Protein AF-A0AAV5C9K8-F1 (afdb_monomer)

Radius of gyration: 19.58 Å; Cα contacts (8 Å, |Δi|>4): 113; chains: 1; bounding box: 37×43×50 Å

Secondary structure (DSSP, 8-state):
---SS-HHHHHHHHHTTTT-HHHHHHHHHHHHHHHHHH-GGG--HHHHHHHHHHHT-EE--S-B-TTSPBP-EE---HHHHHHHTSHHHHTT-----TT-HHHHHHHHHHS-TTTSBGGGT-SB-----HHHHHHHHHHHHHHHHHHHHHHHHHTTS--

pLDDT: mean 83.84, std 15.54, range [35.62, 97.81]

Solvent-accessible surface area (backbone atoms only — not comparable to full-atom values): 9611 Å² total; per-residue (Å²): 134,92,49,83,84,34,73,71,45,51,51,51,38,23,62,77,40,77,63,34,61,73,60,18,52,52,53,50,52,53,51,51,52,50,42,69,73,69,41,66,90,73,68,49,59,83,82,44,44,74,69,40,62,78,60,66,35,56,50,65,64,101,55,52,34,72,85,69,44,82,47,76,50,68,64,75,57,70,83,57,53,60,65,52,62,36,79,92,35,42,87,79,56,80,90,70,48,84,95,35,72,68,30,48,50,55,48,55,70,48,32,51,42,72,73,33,43,42,96,78,64,26,67,20,78,73,75,89,53,64,66,66,50,50,54,51,48,47,52,52,49,52,57,56,53,50,57,56,53,56,59,55,55,66,67,69,76,73,125

Sequence (159 aa):
MPSFVSDTTIRRFLKARNWSTAQAGRCLKEAAKWRRQYQPEKIRWEDIVNSENEAKRAYIPDYQDKLGRTVFVTLPAEKIIKHFLEPKMKEKVKFVYKNNSDSQKVLAEMFDLDKLESKFGGRNTTEFDIVKYAERMKTLDQITGSRQHDSATTSSAIN

Mean predicted aligned error: 8.35 Å

InterPro domains:
  IPR001251 CRAL-TRIO lipid binding domain [PF00650] (77-122)
  IPR036273 CRAL/TRIO, N-terminal domain superfamily [SSF46938] (5-47)
  IPR036865 CRAL-TRIO lipid binding domain superfamily [G3DSA:3.40.525.10] (2-77)
  IPR036865 CRAL-TRIO lipid binding domain superfamily [G3DSA:3.40.525.10] (78-155)
  IPR036865 CRAL-TRIO lipid binding domain superfamily [SSF52087] (77-141)
  IPR052578 Phosphatidylinositol Transfer CRAL-TRIO Domain-Containing Protein [PTHR45824] (3-78)

Structure (mmCIF, N/CA/C/O backbone):
data_AF-A0AAV5C9K8-F1
#
_entry.id   AF-A0AAV5C9K8-F1
#
loop_
_atom_site.group_PDB
_atom_site.id
_atom_site.type_symbol
_atom_site.label_atom_id
_atom_site.label_alt_id
_atom_site.label_comp_id
_atom_site.label_asym_id
_atom_site.label_entity_id
_atom_site.label_seq_id
_atom_site.pdbx_PDB_ins_code
_atom_site.Cartn_x
_atom_site.Cartn_y
_atom_site.Cartn_z
_atom_site.occupancy
_atom_site.B_iso_or_equiv
_atom_site.auth_seq_id
_atom_site.auth_comp_id
_atom_site.auth_asym_id
_atom_site.auth_atom_id
_atom_site.pdbx_PDB_model_num
ATOM 1 N N . MET A 1 1 ? 11.705 -17.539 -17.914 1.00 53.28 1 MET A N 1
ATOM 2 C CA . MET A 1 1 ? 11.106 -16.198 -17.706 1.00 53.28 1 MET A CA 1
ATOM 3 C C . MET A 1 1 ? 10.430 -15.707 -18.993 1.00 53.28 1 MET A C 1
ATOM 5 O O . MET A 1 1 ? 11.001 -14.861 -19.672 1.00 53.28 1 MET A O 1
ATOM 9 N N . PRO A 1 2 ? 9.226 -16.192 -19.342 1.00 50.25 2 PRO A N 1
ATOM 10 C CA . PRO A 1 2 ? 8.370 -15.526 -20.321 1.00 50.25 2 PRO A CA 1
ATOM 11 C C . PRO A 1 2 ? 7.226 -14.776 -19.604 1.00 50.25 2 PRO A C 1
ATOM 13 O O . PRO A 1 2 ? 6.389 -15.395 -18.963 1.00 50.25 2 PRO A O 1
ATOM 16 N N . SER A 1 3 ? 7.121 -13.447 -19.598 1.00 71.81 3 SER A N 1
ATOM 17 C CA . SER A 1 3 ? 8.086 -12.376 -19.854 1.00 71.81 3 SER A CA 1
ATOM 18 C C . SER A 1 3 ? 7.700 -11.213 -18.922 1.00 71.81 3 SER A C 1
ATOM 20 O O . SER A 1 3 ? 6.739 -10.483 -19.158 1.00 71.81 3 SER A O 1
ATOM 22 N N . PHE A 1 4 ? 8.427 -11.029 -17.806 1.00 85.56 4 PHE A N 1
ATOM 23 C CA . PHE A 1 4 ? 8.223 -9.851 -16.938 1.00 85.56 4 PHE A CA 1
ATOM 24 C C . PHE A 1 4 ? 8.221 -8.566 -17.779 1.00 85.56 4 PHE A C 1
ATOM 26 O O . PHE A 1 4 ? 7.408 -7.669 -17.561 1.00 85.56 4 PHE A O 1
ATOM 33 N N . VAL A 1 5 ? 9.084 -8.532 -18.795 1.00 88.75 5 VAL A N 1
ATOM 34 C CA . VAL A 1 5 ? 9.125 -7.513 -19.839 1.00 88.75 5 VAL A CA 1
ATOM 35 C C . VAL A 1 5 ? 8.070 -7.823 -20.910 1.00 88.75 5 VAL A C 1
ATOM 37 O O . VAL A 1 5 ? 8.375 -8.383 -21.956 1.00 88.75 5 VAL A O 1
ATOM 40 N N . SER A 1 6 ? 6.821 -7.463 -20.620 1.00 91.00 6 SER A N 1
ATOM 41 C CA . SER A 1 6 ? 5.708 -7.439 -21.581 1.00 91.00 6 SER A CA 1
ATOM 42 C C . SER A 1 6 ? 5.324 -5.998 -21.922 1.00 91.00 6 SER A C 1
ATOM 44 O O . SER A 1 6 ? 5.649 -5.080 -21.163 1.00 91.00 6 SER A O 1
ATOM 46 N N . ASP A 1 7 ? 4.552 -5.784 -22.991 1.00 94.00 7 ASP A N 1
ATOM 47 C CA . ASP A 1 7 ? 4.003 -4.467 -23.355 1.00 94.00 7 ASP A CA 1
ATOM 48 C C . ASP A 1 7 ? 3.286 -3.785 -22.188 1.00 94.00 7 ASP A C 1
ATOM 50 O O . ASP A 1 7 ? 3.437 -2.583 -21.953 1.00 94.00 7 ASP A O 1
ATOM 54 N N . THR A 1 8 ? 2.529 -4.559 -21.404 1.00 92.50 8 THR A N 1
ATOM 55 C CA . THR A 1 8 ? 1.831 -4.029 -20.228 1.00 92.50 8 THR A CA 1
ATOM 56 C C . THR A 1 8 ? 2.816 -3.544 -19.167 1.00 92.50 8 THR A C 1
ATOM 58 O O . THR A 1 8 ? 2.621 -2.471 -18.594 1.00 92.50 8 THR A O 1
ATOM 61 N N . THR A 1 9 ? 3.902 -4.282 -18.921 1.00 93.62 9 THR A N 1
ATOM 62 C CA . THR A 1 9 ? 4.960 -3.864 -17.995 1.00 93.62 9 THR A CA 1
ATOM 63 C C . THR A 1 9 ? 5.698 -2.641 -18.522 1.00 93.62 9 THR A C 1
ATOM 65 O O . THR A 1 9 ? 5.850 -1.674 -17.781 1.00 93.62 9 THR A O 1
ATOM 68 N N . ILE A 1 10 ? 6.080 -2.616 -19.799 1.00 95.06 10 ILE A N 1
ATOM 69 C CA . ILE A 1 10 ? 6.753 -1.464 -20.416 1.00 95.06 10 ILE A CA 1
ATOM 70 C C . ILE A 1 10 ? 5.889 -0.203 -20.265 1.00 95.06 10 ILE A C 1
ATOM 72 O O . ILE A 1 10 ? 6.373 0.822 -19.779 1.00 95.06 10 ILE A O 1
ATOM 76 N N . ARG A 1 11 ? 4.584 -0.288 -20.564 1.00 96.31 11 ARG A N 1
ATOM 77 C CA . ARG A 1 11 ? 3.637 0.826 -20.375 1.00 96.31 11 ARG A CA 1
ATOM 78 C C . ARG A 1 11 ? 3.546 1.284 -18.917 1.00 96.31 11 ARG A C 1
ATOM 80 O O . ARG A 1 11 ? 3.473 2.488 -18.678 1.00 96.31 11 ARG A O 1
ATOM 87 N N . ARG A 1 12 ? 3.577 0.371 -17.935 1.00 95.81 12 ARG A N 1
ATOM 88 C CA . ARG A 1 12 ? 3.598 0.735 -16.500 1.00 95.81 12 ARG A CA 1
ATOM 89 C C . ARG A 1 12 ? 4.846 1.550 -16.148 1.00 95.81 12 ARG A C 1
ATOM 91 O O . ARG A 1 12 ? 4.721 2.586 -15.500 1.00 95.81 12 ARG A O 1
ATOM 98 N N . PHE A 1 13 ? 6.027 1.126 -16.605 1.00 96.81 13 PHE A N 1
ATOM 99 C CA . PHE A 1 13 ? 7.284 1.839 -16.340 1.00 96.81 13 PHE A CA 1
ATOM 100 C C . PHE A 1 13 ? 7.344 3.203 -17.041 1.00 96.81 13 PHE A C 1
ATOM 102 O O . PHE A 1 13 ? 7.79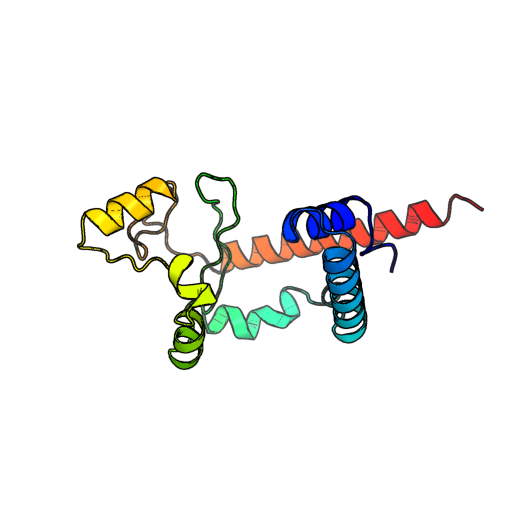7 4.170 -16.430 1.00 96.81 13 PHE A O 1
ATOM 109 N N . LEU A 1 14 ? 6.837 3.306 -18.276 1.00 97.50 14 LEU A N 1
ATOM 110 C CA . LEU A 1 14 ? 6.728 4.579 -18.994 1.00 97.50 14 LEU A CA 1
ATOM 111 C C . LEU A 1 14 ? 5.799 5.554 -18.267 1.00 97.50 14 LEU A C 1
ATOM 113 O O . LEU A 1 14 ? 6.220 6.664 -17.951 1.00 97.50 14 LEU A O 1
ATOM 117 N N . LYS A 1 15 ? 4.577 5.132 -17.917 1.00 96.38 15 LYS A N 1
ATOM 118 C CA . LYS A 1 15 ? 3.635 5.973 -17.156 1.00 96.38 15 LYS A CA 1
ATOM 119 C C . LYS A 1 15 ? 4.238 6.447 -15.831 1.00 96.38 15 LYS A C 1
ATOM 121 O O . LYS A 1 15 ? 4.156 7.626 -15.511 1.00 96.38 15 LYS A O 1
ATOM 126 N N . ALA A 1 16 ? 4.912 5.561 -15.095 1.00 94.38 16 ALA A N 1
ATOM 127 C CA . ALA A 1 16 ? 5.546 5.891 -13.815 1.00 94.38 16 ALA A CA 1
ATOM 128 C C . ALA A 1 16 ? 6.752 6.847 -13.926 1.00 94.38 16 ALA A C 1
ATOM 130 O O . ALA A 1 16 ? 7.257 7.319 -12.903 1.00 94.38 16 ALA A O 1
ATOM 131 N N . ARG A 1 17 ? 7.264 7.091 -15.136 1.00 96.00 17 ARG A N 1
ATOM 132 C CA . ARG A 1 17 ? 8.385 8.000 -15.423 1.00 96.00 17 ARG A CA 1
ATOM 133 C C . ARG A 1 17 ? 7.995 9.086 -16.422 1.00 96.00 17 ARG A C 1
ATOM 135 O O . ARG A 1 17 ? 8.851 9.566 -17.158 1.00 96.00 17 ARG A O 1
ATOM 142 N N . ASN A 1 18 ? 6.712 9.456 -16.455 1.00 95.38 18 ASN A N 1
ATOM 143 C CA . ASN A 1 18 ? 6.176 10.509 -17.321 1.00 95.38 18 ASN A CA 1
ATOM 144 C C . ASN A 1 18 ? 6.615 10.343 -18.789 1.00 95.38 18 ASN A C 1
ATOM 146 O O . ASN A 1 18 ? 7.035 11.297 -19.431 1.00 95.38 18 ASN A O 1
ATOM 150 N N . TRP A 1 19 ? 6.579 9.104 -19.289 1.00 96.94 19 TRP A N 1
ATOM 151 C CA . TRP A 1 19 ? 6.985 8.706 -20.642 1.00 96.94 19 TRP A CA 1
ATOM 152 C C . TRP A 1 19 ? 8.459 8.957 -21.007 1.00 96.94 19 TRP A C 1
ATOM 154 O O . TRP A 1 19 ? 8.843 8.782 -22.161 1.00 96.94 19 TRP A O 1
ATOM 164 N N . SER A 1 20 ? 9.326 9.268 -20.038 1.00 97.69 20 SER A N 1
ATOM 165 C CA . SER A 1 20 ? 10.772 9.343 -20.262 1.00 97.69 20 SER A CA 1
ATOM 166 C C . SER A 1 20 ? 11.350 7.953 -20.542 1.00 97.69 20 SER A C 1
ATOM 168 O O . SER A 1 20 ? 11.508 7.134 -19.631 1.00 97.69 20 SER A O 1
ATOM 170 N N . THR A 1 21 ? 11.714 7.687 -21.797 1.00 97.62 21 THR A N 1
ATOM 171 C CA . THR A 1 21 ? 12.273 6.398 -22.242 1.00 97.62 21 THR A CA 1
ATOM 172 C C . THR A 1 21 ? 13.587 6.062 -21.535 1.00 97.62 21 THR A C 1
ATOM 174 O O . THR A 1 21 ? 13.766 4.939 -21.066 1.00 97.62 21 THR A O 1
ATOM 177 N N . ALA A 1 22 ? 14.475 7.045 -21.360 1.00 97.81 22 ALA A N 1
ATOM 178 C CA . ALA A 1 22 ? 15.757 6.863 -20.680 1.00 97.81 22 ALA A CA 1
ATOM 179 C C . ALA A 1 22 ? 15.592 6.502 -19.192 1.00 97.81 22 ALA A C 1
ATOM 181 O O . ALA A 1 22 ? 16.275 5.615 -18.673 1.00 97.81 22 ALA A O 1
ATOM 182 N N . GLN A 1 23 ? 14.680 7.168 -18.473 1.00 97.56 23 GLN A N 1
ATOM 183 C CA . GLN A 1 23 ? 14.417 6.850 -17.066 1.00 97.56 23 GLN A CA 1
ATOM 184 C C . GLN A 1 23 ? 13.662 5.524 -16.917 1.00 97.56 23 GLN A C 1
ATOM 186 O O . GLN A 1 23 ? 14.040 4.703 -16.078 1.00 97.56 23 GLN A O 1
ATOM 191 N N . ALA A 1 24 ? 12.635 5.293 -17.740 1.00 97.31 24 ALA A N 1
ATOM 192 C CA . ALA A 1 24 ? 11.856 4.059 -17.732 1.00 97.31 24 ALA A CA 1
ATOM 193 C C . ALA A 1 24 ? 12.731 2.838 -18.044 1.00 97.31 24 ALA A C 1
ATOM 195 O O . ALA A 1 24 ? 12.668 1.853 -17.311 1.00 97.31 24 ALA A O 1
ATOM 196 N N . GLY A 1 25 ? 13.601 2.927 -19.056 1.00 97.38 25 GLY A N 1
ATOM 197 C CA . GLY A 1 25 ? 14.534 1.864 -19.429 1.00 97.38 25 GLY A CA 1
ATOM 198 C C . GLY A 1 25 ? 15.514 1.516 -18.307 1.00 97.38 25 GLY A C 1
ATOM 199 O O . GLY A 1 25 ? 15.691 0.339 -17.989 1.00 97.38 25 GLY A O 1
ATOM 200 N N . ARG A 1 26 ? 16.087 2.526 -17.632 1.00 97.81 26 ARG A N 1
ATOM 201 C CA . ARG A 1 26 ? 16.947 2.305 -16.455 1.00 97.81 26 ARG A CA 1
ATOM 202 C C . ARG A 1 26 ? 16.195 1.597 -15.329 1.00 97.81 26 ARG A C 1
ATOM 204 O O . ARG A 1 26 ? 16.664 0.576 -14.838 1.00 97.81 26 ARG A O 1
ATOM 211 N N . CYS A 1 27 ? 15.015 2.089 -14.949 1.00 96.81 27 CYS A N 1
ATOM 212 C CA . CYS A 1 27 ? 14.221 1.463 -13.891 1.00 96.81 27 CYS A CA 1
ATOM 213 C C . CYS A 1 27 ? 13.784 0.035 -14.248 1.00 96.81 27 CYS A C 1
ATOM 215 O O . CYS A 1 27 ? 13.807 -0.832 -13.379 1.00 96.81 27 CYS A O 1
ATOM 217 N N . LEU A 1 28 ? 13.415 -0.223 -15.506 1.00 96.25 28 LEU A N 1
ATOM 218 C CA . LEU A 1 28 ? 13.025 -1.554 -15.970 1.00 96.25 28 LEU A CA 1
ATOM 219 C C . LEU A 1 28 ? 14.197 -2.541 -15.889 1.00 96.25 28 LEU A C 1
ATOM 221 O O . LEU A 1 28 ? 14.011 -3.669 -15.437 1.00 96.25 28 LEU A O 1
ATOM 225 N N . LYS A 1 29 ? 15.407 -2.106 -16.265 1.00 95.88 29 LYS A N 1
ATOM 226 C CA . LYS A 1 29 ? 16.629 -2.916 -16.160 1.00 95.88 29 LYS A CA 1
ATOM 227 C C . LYS A 1 29 ? 16.939 -3.288 -14.711 1.00 95.88 29 LYS A C 1
ATOM 229 O O . LYS A 1 29 ? 17.193 -4.458 -14.431 1.00 95.88 29 LYS A O 1
ATOM 234 N N . GLU A 1 30 ? 16.884 -2.326 -13.793 1.00 97.19 30 GLU A N 1
ATOM 235 C CA . GLU A 1 30 ? 17.128 -2.595 -12.370 1.00 97.19 30 GLU A CA 1
ATOM 236 C C . GLU A 1 30 ? 16.044 -3.495 -11.763 1.00 97.19 30 GLU A C 1
ATOM 238 O O . GLU A 1 30 ? 16.363 -4.447 -11.052 1.00 97.19 30 GLU A O 1
ATOM 243 N N . ALA A 1 31 ? 14.772 -3.291 -12.123 1.00 95.19 31 ALA A N 1
ATOM 244 C CA . ALA A 1 31 ? 13.692 -4.178 -11.700 1.00 95.19 31 ALA A CA 1
ATOM 245 C C . ALA A 1 31 ? 13.885 -5.613 -12.220 1.00 95.19 31 ALA A C 1
ATOM 247 O O . ALA A 1 31 ? 13.693 -6.569 -11.471 1.00 95.19 31 ALA A O 1
ATOM 248 N N . ALA A 1 32 ? 14.307 -5.785 -13.476 1.00 93.88 32 ALA A N 1
ATOM 249 C CA . ALA A 1 32 ? 14.583 -7.103 -14.045 1.00 93.88 32 ALA A CA 1
ATOM 250 C C . ALA A 1 32 ? 15.748 -7.811 -13.330 1.00 93.88 32 ALA A C 1
ATOM 252 O O . ALA A 1 32 ? 15.646 -9.002 -13.034 1.00 93.88 32 ALA A O 1
ATOM 253 N N . LYS A 1 33 ? 16.828 -7.085 -12.999 1.00 95.00 33 LYS A N 1
ATOM 254 C CA . LYS A 1 33 ? 17.944 -7.621 -12.200 1.00 95.00 33 LYS A CA 1
ATOM 255 C C . LYS A 1 33 ? 17.481 -8.066 -10.814 1.00 95.00 33 LYS A C 1
ATOM 257 O O . LYS A 1 33 ? 17.747 -9.201 -10.430 1.00 95.00 33 LYS A O 1
ATOM 262 N N . TRP A 1 34 ? 16.752 -7.206 -10.101 1.00 95.94 34 TRP A N 1
ATOM 263 C CA . TRP A 1 34 ? 16.227 -7.518 -8.772 1.00 95.94 34 TRP A CA 1
ATOM 264 C C . TRP A 1 34 ? 15.327 -8.758 -8.804 1.00 95.94 34 TRP A C 1
ATOM 266 O O . TRP A 1 34 ? 15.505 -9.670 -8.002 1.00 95.94 34 TRP A O 1
ATOM 276 N N . ARG A 1 35 ? 14.428 -8.865 -9.792 1.00 93.88 35 ARG A N 1
ATOM 277 C CA . ARG A 1 35 ? 13.576 -10.053 -9.955 1.00 93.88 35 ARG A CA 1
ATOM 278 C C . ARG A 1 35 ? 14.373 -11.320 -10.245 1.00 93.88 35 ARG A C 1
ATOM 280 O O . ARG A 1 35 ? 14.032 -12.368 -9.718 1.00 93.88 35 ARG A O 1
ATOM 287 N N . ARG A 1 36 ? 15.437 -11.238 -11.049 1.00 91.19 36 ARG A N 1
ATOM 288 C CA . ARG A 1 36 ? 16.320 -12.387 -11.303 1.00 91.19 36 ARG A CA 1
ATOM 289 C C . ARG A 1 36 ? 17.014 -12.861 -10.023 1.00 91.19 36 ARG A C 1
ATOM 291 O O . ARG A 1 36 ? 17.195 -14.060 -9.855 1.00 91.19 36 ARG A O 1
ATOM 298 N N . GLN A 1 37 ? 17.401 -11.933 -9.151 1.00 94.50 37 GLN A N 1
ATOM 299 C CA . GLN A 1 37 ? 18.080 -12.245 -7.895 1.00 94.50 37 GLN A CA 1
ATOM 300 C C . GLN A 1 37 ? 17.115 -12.806 -6.843 1.00 94.50 37 GLN A C 1
ATOM 302 O O . GLN A 1 37 ? 17.362 -13.877 -6.299 1.00 94.50 37 GLN A O 1
ATOM 307 N N . TYR A 1 38 ? 16.020 -12.096 -6.572 1.00 92.31 38 TYR A N 1
ATOM 308 C CA . TYR A 1 38 ? 15.124 -12.387 -5.448 1.00 92.31 38 TYR A CA 1
ATOM 309 C C . TYR A 1 38 ? 13.925 -13.267 -5.814 1.00 92.31 38 TYR A C 1
ATOM 311 O O . TYR A 1 38 ? 13.251 -13.754 -4.916 1.00 92.31 38 TYR A O 1
ATOM 319 N N . GLN A 1 39 ? 13.662 -13.482 -7.108 1.00 90.00 39 GLN A N 1
ATOM 320 C CA . GLN A 1 39 ? 12.638 -14.398 -7.632 1.00 90.00 39 GLN A CA 1
ATOM 321 C C . GLN A 1 39 ? 11.281 -14.274 -6.915 1.00 90.00 39 GLN A C 1
ATOM 323 O O . GLN A 1 39 ? 10.763 -15.261 -6.392 1.00 90.00 39 GLN A O 1
ATOM 328 N N . PRO A 1 40 ? 10.672 -13.072 -6.880 1.00 89.31 40 PRO A N 1
ATOM 329 C CA . PRO A 1 40 ? 9.438 -12.837 -6.127 1.00 89.31 40 PRO A CA 1
ATOM 330 C C . PRO A 1 40 ? 8.263 -13.698 -6.612 1.00 89.31 40 PRO A C 1
ATOM 332 O O . PRO A 1 40 ? 7.327 -13.927 -5.863 1.00 89.31 40 PRO A O 1
ATOM 335 N N . GLU A 1 41 ? 8.298 -14.198 -7.851 1.00 86.00 41 GLU A N 1
ATOM 336 C CA . GLU A 1 41 ? 7.310 -15.155 -8.369 1.00 86.00 41 GLU A CA 1
ATOM 337 C C . GLU A 1 41 ? 7.312 -16.519 -7.666 1.00 86.00 41 GLU A C 1
ATOM 339 O O . GLU A 1 41 ? 6.381 -17.301 -7.864 1.00 86.00 41 GLU A O 1
ATOM 344 N N . LYS A 1 42 ? 8.353 -16.820 -6.883 1.00 87.31 42 LYS A N 1
ATOM 345 C CA . LYS A 1 42 ? 8.441 -18.040 -6.080 1.00 87.31 42 LYS A CA 1
ATOM 346 C C . LYS A 1 42 ? 7.839 -17.882 -4.691 1.00 87.31 42 LYS A C 1
ATOM 348 O O . LYS A 1 42 ? 7.543 -18.901 -4.088 1.00 87.31 42 LYS A O 1
ATOM 353 N N . ILE A 1 43 ? 7.645 -16.650 -4.223 1.00 87.75 43 ILE A N 1
ATOM 354 C CA . ILE A 1 43 ? 7.035 -16.385 -2.920 1.00 87.75 43 ILE A CA 1
ATOM 355 C C . ILE A 1 43 ? 5.575 -16.834 -2.979 1.00 87.75 43 ILE A C 1
ATOM 357 O O . ILE A 1 43 ? 4.862 -16.527 -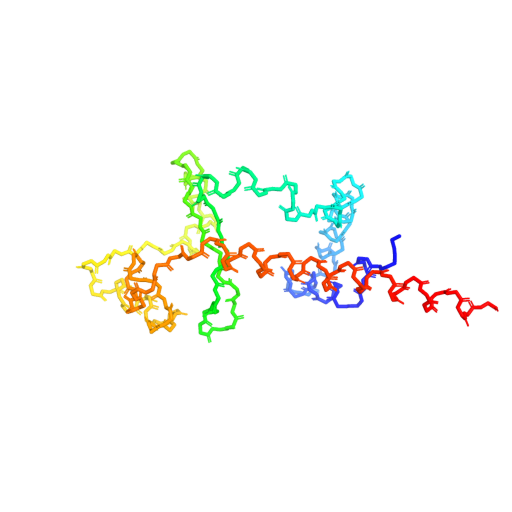3.941 1.00 87.75 43 ILE A O 1
ATOM 361 N N . ARG A 1 44 ? 5.155 -17.574 -1.961 1.00 86.94 44 ARG A N 1
ATOM 362 C CA . ARG A 1 44 ? 3.784 -18.024 -1.744 1.00 86.94 44 ARG A CA 1
ATOM 363 C C . ARG A 1 44 ? 3.282 -17.561 -0.384 1.00 86.94 44 ARG A C 1
ATOM 365 O O . ARG A 1 44 ? 4.063 -17.234 0.509 1.00 86.94 44 ARG A O 1
ATOM 372 N N . TRP A 1 45 ? 1.969 -17.563 -0.213 1.00 85.62 45 TRP A N 1
ATOM 373 C CA . TRP A 1 45 ? 1.312 -17.263 1.049 1.00 85.62 45 TRP A CA 1
ATOM 374 C C . TRP A 1 45 ? 1.825 -18.157 2.184 1.00 85.62 45 TRP A C 1
ATOM 376 O O . TRP A 1 45 ? 2.037 -17.680 3.299 1.00 85.62 45 TRP A O 1
ATOM 386 N N . GLU A 1 46 ? 2.084 -19.434 1.900 1.00 85.12 46 GLU A N 1
ATOM 387 C CA . GLU A 1 46 ? 2.618 -20.394 2.868 1.00 85.12 46 GLU A CA 1
ATOM 388 C C . GLU A 1 46 ? 3.991 -19.981 3.422 1.00 85.12 46 GLU A C 1
ATOM 390 O O . GLU A 1 46 ? 4.277 -20.260 4.585 1.00 85.12 46 GLU A O 1
ATOM 395 N N . ASP A 1 47 ? 4.805 -19.263 2.642 1.00 85.69 47 ASP A N 1
ATOM 396 C CA . ASP A 1 47 ? 6.138 -18.814 3.065 1.00 85.69 47 ASP A CA 1
ATOM 397 C C . ASP A 1 47 ? 6.078 -17.661 4.084 1.00 85.69 47 ASP A C 1
ATOM 399 O O . ASP A 1 47 ? 7.046 -17.416 4.805 1.00 85.69 47 ASP A O 1
ATOM 403 N N . ILE A 1 48 ? 4.958 -16.929 4.135 1.00 82.00 48 ILE A N 1
ATOM 404 C CA . ILE A 1 48 ? 4.815 -15.692 4.925 1.00 82.00 48 ILE A CA 1
ATOM 405 C C . ILE A 1 48 ? 3.728 -15.765 5.999 1.00 82.00 48 ILE A C 1
ATOM 407 O O . ILE A 1 48 ? 3.641 -14.870 6.840 1.00 82.00 48 ILE A O 1
ATOM 411 N N . VAL A 1 49 ? 2.895 -16.811 5.994 1.00 77.56 49 VAL A N 1
ATOM 412 C CA . VAL A 1 49 ? 1.734 -16.897 6.888 1.00 77.56 49 VAL A CA 1
ATOM 413 C C . VAL A 1 49 ? 2.141 -16.815 8.357 1.00 77.56 49 VAL A C 1
ATOM 415 O O . VAL A 1 49 ? 1.531 -16.052 9.091 1.00 77.56 49 VAL A O 1
ATOM 418 N N . ASN A 1 50 ? 3.197 -17.508 8.789 1.00 70.06 50 ASN A N 1
ATOM 419 C CA . ASN A 1 50 ? 3.583 -17.533 10.204 1.00 70.06 50 ASN A CA 1
ATOM 420 C C . ASN A 1 50 ? 4.073 -16.161 10.700 1.00 70.06 50 ASN A C 1
ATOM 422 O O . ASN A 1 50 ? 3.738 -15.748 11.803 1.00 70.06 50 ASN A O 1
ATOM 426 N N . SER A 1 51 ? 4.819 -15.416 9.878 1.00 65.81 51 SER A N 1
ATOM 427 C CA . SER A 1 51 ? 5.394 -14.127 10.280 1.00 65.81 51 SER A CA 1
ATOM 428 C C . SER A 1 51 ? 4.406 -12.959 10.192 1.00 65.81 51 SER A C 1
ATOM 430 O O . SER A 1 51 ? 4.425 -12.081 11.054 1.00 65.81 51 SER A O 1
ATOM 432 N N . GLU A 1 52 ? 3.537 -12.924 9.177 1.00 65.50 52 GLU A N 1
ATOM 433 C CA . GLU A 1 52 ? 2.596 -11.812 8.966 1.00 65.50 52 GLU A CA 1
ATOM 434 C C . GLU A 1 52 ? 1.269 -11.996 9.726 1.00 65.50 52 GLU A C 1
ATOM 436 O O . GLU A 1 52 ? 0.700 -11.012 10.210 1.00 65.50 52 GLU A O 1
ATOM 441 N N . ASN A 1 53 ? 0.787 -13.238 9.888 1.00 61.09 53 ASN A N 1
ATOM 442 C CA . ASN A 1 53 ? -0.465 -13.545 10.596 1.00 61.09 53 ASN A CA 1
ATOM 443 C C . ASN A 1 53 ? -0.345 -13.262 12.101 1.00 61.09 53 ASN A C 1
ATOM 445 O O . ASN A 1 53 ? -1.177 -12.549 12.664 1.00 61.09 53 ASN A O 1
ATOM 449 N N . GLU A 1 54 ? 0.730 -13.735 12.738 1.00 58.72 54 GLU A N 1
ATOM 450 C CA . GLU A 1 54 ? 0.968 -13.511 14.170 1.00 58.72 54 GLU A CA 1
ATOM 451 C C . GLU A 1 54 ? 1.161 -12.028 14.492 1.00 58.72 54 GLU A C 1
ATOM 453 O O . GLU A 1 54 ? 0.713 -11.535 15.528 1.00 58.72 54 GLU A O 1
ATOM 458 N N . ALA A 1 55 ? 1.801 -11.291 13.585 1.00 60.03 55 ALA A N 1
ATOM 459 C CA . ALA A 1 55 ? 2.195 -9.921 13.851 1.00 60.03 55 ALA A CA 1
ATOM 460 C C . ALA A 1 55 ? 1.114 -8.889 13.464 1.00 60.03 55 ALA A C 1
ATOM 462 O O . ALA A 1 55 ? 1.180 -7.747 13.926 1.00 60.03 55 ALA A O 1
ATOM 463 N N . LYS A 1 56 ? 0.136 -9.255 12.614 1.00 71.94 56 LYS A N 1
ATOM 464 C CA . LYS A 1 56 ? -0.900 -8.356 12.051 1.00 71.94 56 LYS A CA 1
ATOM 465 C C . LYS A 1 56 ? -0.315 -7.022 11.545 1.00 71.94 56 LYS A C 1
ATOM 467 O O . LYS A 1 56 ? -0.947 -5.967 11.645 1.00 71.94 56 LYS A O 1
ATOM 472 N N . ARG A 1 57 ? 0.925 -7.050 11.037 1.00 79.69 57 ARG A N 1
ATOM 473 C CA . ARG A 1 57 ? 1.722 -5.843 10.741 1.00 79.69 57 ARG A CA 1
ATOM 474 C C . ARG A 1 57 ? 1.399 -5.237 9.396 1.00 79.69 57 ARG A C 1
ATOM 476 O O . ARG A 1 57 ? 1.611 -4.034 9.230 1.00 79.69 57 ARG A O 1
ATOM 483 N N . ALA A 1 58 ? 0.907 -6.029 8.454 1.00 86.69 58 ALA A N 1
ATOM 484 C CA . ALA A 1 58 ? 0.437 -5.529 7.182 1.00 86.69 58 ALA A CA 1
ATOM 485 C C . ALA A 1 58 ? -0.639 -6.423 6.566 1.00 86.69 58 ALA A C 1
ATOM 487 O O . ALA A 1 58 ? -0.641 -7.636 6.746 1.00 86.69 58 ALA A O 1
ATOM 488 N N . TYR A 1 59 ? -1.558 -5.815 5.823 1.00 89.06 59 TYR A N 1
ATOM 489 C CA . TYR A 1 59 ? -2.553 -6.532 5.032 1.00 89.06 59 TYR A CA 1
ATOM 490 C C . TYR A 1 59 ? -3.138 -5.632 3.943 1.00 89.06 59 TYR A C 1
ATOM 492 O O . TYR A 1 59 ? -3.047 -4.402 3.980 1.00 89.06 59 TYR A O 1
ATOM 500 N N . ILE A 1 60 ? -3.756 -6.266 2.954 1.00 91.62 60 ILE A N 1
ATOM 501 C CA . ILE A 1 60 ? -4.496 -5.599 1.882 1.00 91.62 60 ILE A CA 1
ATOM 502 C C . ILE A 1 60 ? -5.983 -5.796 2.182 1.00 91.62 60 ILE A C 1
ATOM 504 O O . ILE A 1 60 ? -6.433 -6.930 2.127 1.00 91.62 60 ILE A O 1
ATOM 508 N N . PRO A 1 61 ? -6.787 -4.787 2.533 1.00 92.44 61 PRO A N 1
ATOM 509 C CA . PRO A 1 61 ? -8.217 -4.995 2.754 1.00 92.44 61 PRO A CA 1
ATOM 510 C C . PRO A 1 61 ? -8.979 -5.302 1.451 1.00 92.44 61 PRO A C 1
ATOM 512 O O . PRO A 1 61 ? -8.444 -5.211 0.348 1.00 92.44 61 PRO A O 1
ATOM 515 N N . ASP A 1 62 ? -10.248 -5.700 1.569 1.00 91.62 62 ASP A N 1
ATOM 516 C CA . ASP A 1 62 ? -11.142 -5.983 0.431 1.00 91.62 62 ASP A CA 1
ATOM 517 C C . ASP A 1 62 ? -11.904 -4.749 -0.060 1.00 91.62 62 ASP A C 1
ATOM 519 O O . ASP A 1 62 ? -13.106 -4.770 -0.305 1.00 91.62 62 ASP A O 1
ATOM 523 N N . TYR A 1 63 ? -11.196 -3.629 -0.160 1.00 93.62 63 TYR A N 1
ATOM 524 C CA . TYR A 1 63 ? -11.725 -2.408 -0.744 1.00 93.62 63 TYR A CA 1
ATOM 525 C C . TYR A 1 63 ? -10.614 -1.605 -1.415 1.00 93.62 63 TYR A C 1
ATOM 527 O O . TYR A 1 63 ? -9.423 -1.750 -1.130 1.00 93.62 63 TYR A O 1
ATOM 535 N N . GLN A 1 64 ? -11.034 -0.740 -2.327 1.00 96.00 64 GLN A N 1
ATOM 536 C CA . GLN A 1 64 ? -10.184 0.237 -2.987 1.00 96.00 64 GLN A CA 1
ATOM 537 C C . GLN A 1 64 ? -10.542 1.630 -2.489 1.00 96.00 64 GLN A C 1
ATOM 539 O O . GLN A 1 64 ? -11.611 1.853 -1.913 1.00 96.00 64 GLN A O 1
ATOM 544 N N . ASP A 1 65 ? -9.644 2.574 -2.720 1.00 95.50 65 ASP A N 1
ATOM 545 C CA . ASP A 1 65 ? -9.987 3.978 -2.567 1.00 95.50 65 ASP A CA 1
ATOM 546 C C . ASP A 1 65 ? -10.915 4.452 -3.704 1.00 95.50 65 ASP A C 1
ATOM 548 O O . ASP A 1 65 ? -11.199 3.719 -4.656 1.00 95.50 65 ASP A O 1
ATOM 552 N N . LYS A 1 66 ? -11.395 5.695 -3.626 1.00 96.44 66 LYS A N 1
ATOM 553 C CA . LYS A 1 66 ? -12.330 6.251 -4.619 1.00 96.44 66 LYS A CA 1
ATOM 554 C C . LYS A 1 66 ? -11.755 6.370 -6.034 1.00 96.44 66 LYS A C 1
ATOM 556 O O . LYS A 1 66 ? -12.515 6.540 -6.981 1.00 96.44 66 LYS A O 1
ATOM 561 N N . LEU A 1 67 ? -10.435 6.270 -6.192 1.00 94.44 67 LEU A N 1
ATOM 562 C CA . LEU A 1 67 ? -9.751 6.275 -7.486 1.00 94.44 67 LEU A CA 1
ATOM 563 C C . LEU A 1 67 ? -9.442 4.854 -7.989 1.00 94.44 67 LEU A C 1
ATOM 565 O O . LEU A 1 67 ? -8.732 4.700 -8.983 1.00 94.44 67 LEU A O 1
ATOM 569 N N . GLY A 1 68 ? -9.941 3.817 -7.309 1.00 94.81 68 GLY A N 1
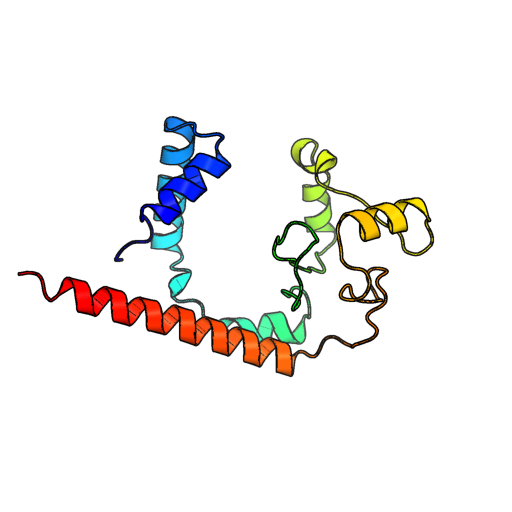ATOM 570 C CA . GLY A 1 68 ? -9.699 2.419 -7.659 1.00 94.81 68 GLY A CA 1
ATOM 571 C C . GLY A 1 68 ? -8.291 1.931 -7.307 1.00 94.81 68 GLY A C 1
ATOM 572 O O . GLY A 1 68 ? -7.841 0.906 -7.822 1.00 94.81 68 GLY A O 1
ATOM 573 N N . ARG A 1 69 ? -7.552 2.654 -6.456 1.00 94.50 69 ARG A N 1
ATOM 574 C CA . ARG A 1 69 ? -6.217 2.236 -6.012 1.00 94.50 69 ARG A CA 1
ATOM 575 C C . ARG A 1 69 ? -6.344 1.213 -4.888 1.00 94.50 69 ARG A C 1
ATOM 577 O O . ARG A 1 69 ? -7.156 1.365 -3.974 1.00 94.50 69 ARG A O 1
ATOM 584 N N . THR A 1 70 ? -5.502 0.183 -4.941 1.00 94.62 70 THR A N 1
ATOM 585 C CA . THR A 1 70 ? -5.368 -0.800 -3.861 1.00 94.62 70 THR A CA 1
ATOM 586 C C . THR A 1 70 ? -4.911 -0.116 -2.580 1.00 94.62 70 THR A C 1
ATOM 588 O O . THR A 1 70 ? -3.942 0.646 -2.585 1.00 94.62 70 THR A O 1
ATOM 591 N N . VAL A 1 71 ? -5.587 -0.427 -1.478 1.00 94.75 71 VAL A N 1
ATOM 592 C CA . VAL A 1 71 ? -5.193 0.017 -0.142 1.00 94.75 71 VAL A CA 1
ATOM 593 C C . VAL A 1 71 ? -4.234 -1.010 0.449 1.00 94.75 71 VAL A C 1
ATOM 595 O O . VAL A 1 71 ? -4.458 -2.210 0.340 1.00 94.75 71 VAL A O 1
ATOM 598 N N . PHE A 1 72 ? -3.151 -0.543 1.060 1.00 93.06 72 PHE A N 1
ATOM 599 C CA . PHE A 1 72 ? -2.226 -1.376 1.820 1.00 93.06 72 PHE A CA 1
ATOM 600 C C . PHE A 1 72 ? -2.132 -0.802 3.225 1.00 93.06 72 PHE A C 1
ATOM 602 O O . PHE A 1 72 ? -1.705 0.339 3.407 1.00 93.06 72 PHE A O 1
ATOM 609 N N . VAL A 1 73 ? -2.579 -1.576 4.206 1.00 91.56 73 VAL A N 1
ATOM 610 C CA . VAL A 1 73 ? -2.546 -1.186 5.609 1.00 91.56 73 VAL A CA 1
ATOM 611 C C . VAL A 1 73 ? -1.289 -1.766 6.226 1.00 91.56 73 VAL A C 1
ATOM 613 O O . VAL A 1 73 ? -1.019 -2.953 6.078 1.00 91.56 73 VAL A O 1
ATOM 616 N N . THR A 1 74 ? -0.535 -0.942 6.948 1.00 88.75 74 THR A N 1
ATOM 617 C CA . THR A 1 74 ? 0.610 -1.401 7.730 1.00 88.75 74 THR A CA 1
ATOM 618 C C . THR A 1 74 ? 0.679 -0.686 9.074 1.00 88.75 74 THR A C 1
ATOM 620 O O . THR A 1 74 ? 0.300 0.480 9.189 1.00 88.75 74 THR A O 1
ATOM 623 N N . LEU A 1 75 ? 1.162 -1.400 10.088 1.00 86.06 75 LEU A N 1
ATOM 624 C CA . LEU A 1 75 ? 1.513 -0.902 11.412 1.00 86.06 75 LEU A CA 1
ATOM 625 C C . LEU A 1 75 ? 3.050 -0.859 11.508 1.00 86.06 75 LEU A C 1
ATOM 627 O O . LEU A 1 75 ? 3.683 -1.801 12.002 1.00 86.06 75 LEU A O 1
ATOM 631 N N . PRO A 1 76 ? 3.688 0.192 10.959 1.00 82.19 76 PRO A N 1
ATOM 632 C CA . PRO A 1 76 ? 5.137 0.285 10.916 1.00 82.19 76 PRO A CA 1
ATOM 633 C C . PRO A 1 76 ? 5.706 0.594 12.303 1.00 82.19 76 PRO A C 1
ATOM 635 O O . PRO A 1 76 ? 5.091 1.279 13.117 1.00 82.19 76 PRO A O 1
ATOM 638 N N . ALA A 1 77 ? 6.936 0.141 12.553 1.00 81.25 77 ALA A N 1
ATOM 639 C CA . ALA A 1 77 ? 7.686 0.592 13.721 1.00 81.25 77 ALA A CA 1
ATOM 640 C C . ALA A 1 77 ? 8.077 2.073 13.567 1.00 81.25 77 ALA A C 1
ATOM 642 O O . ALA A 1 77 ? 8.366 2.525 12.457 1.00 81.25 77 ALA A O 1
ATOM 643 N N . GLU A 1 78 ? 8.186 2.806 14.677 1.00 76.94 78 GLU A N 1
ATOM 644 C CA . GLU A 1 78 ? 8.516 4.243 14.694 1.00 76.94 78 GLU A CA 1
ATOM 645 C C . GLU A 1 78 ? 9.774 4.586 13.872 1.00 76.94 78 GLU A C 1
ATOM 647 O O . GLU A 1 78 ? 9.804 5.571 13.133 1.00 76.94 78 GLU A O 1
ATOM 652 N N . LYS A 1 79 ? 10.800 3.724 13.920 1.00 77.88 79 LYS A N 1
ATOM 653 C CA . LYS A 1 79 ? 12.045 3.885 13.145 1.00 77.88 79 LYS A CA 1
ATOM 654 C C . LYS A 1 79 ? 11.800 3.976 11.632 1.00 77.88 79 LYS A C 1
ATOM 656 O O . LYS A 1 79 ? 12.520 4.686 10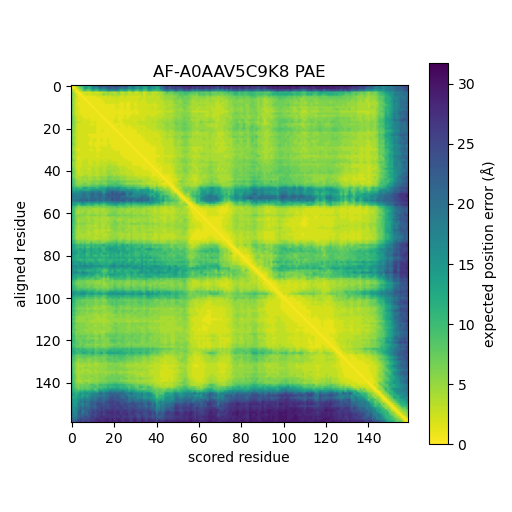.935 1.00 77.88 79 LYS A O 1
ATOM 661 N N . ILE A 1 80 ? 10.782 3.283 11.125 1.00 77.81 80 ILE A N 1
ATOM 662 C CA . ILE A 1 80 ? 10.398 3.311 9.710 1.00 77.81 80 ILE A CA 1
ATOM 663 C C . ILE A 1 80 ? 9.623 4.600 9.409 1.00 77.81 80 ILE A C 1
ATOM 665 O O . ILE A 1 80 ? 9.876 5.231 8.386 1.00 77.81 80 ILE A O 1
ATOM 669 N N . ILE A 1 81 ? 8.754 5.046 10.327 1.00 77.38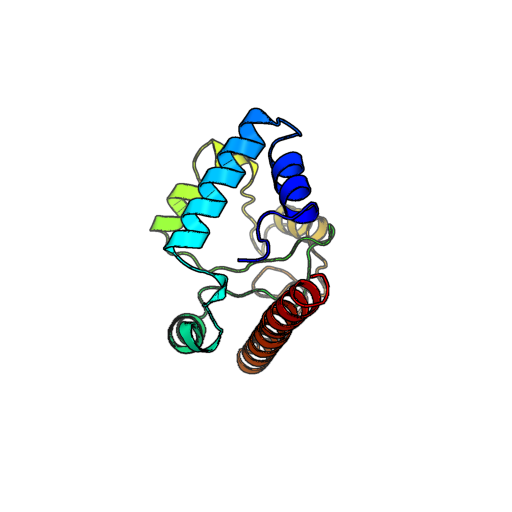 81 ILE A N 1
ATOM 670 C CA . ILE A 1 81 ? 7.951 6.274 10.176 1.00 77.38 81 ILE A CA 1
ATOM 671 C C . ILE A 1 81 ? 8.837 7.496 9.897 1.00 77.38 81 ILE A C 1
ATOM 673 O O . ILE A 1 81 ? 8.490 8.322 9.055 1.00 77.38 81 ILE A O 1
ATOM 677 N N . LYS A 1 82 ? 10.023 7.574 10.515 1.00 78.56 82 LYS A N 1
ATOM 678 C CA . LYS A 1 82 ? 10.976 8.679 10.300 1.00 78.56 82 LYS A CA 1
ATOM 679 C C . LYS A 1 82 ? 11.376 8.873 8.830 1.00 78.56 82 LYS A C 1
ATOM 681 O O . LYS A 1 82 ? 11.519 10.013 8.404 1.00 78.56 82 LYS A O 1
ATOM 686 N N . HIS A 1 83 ? 11.473 7.803 8.040 1.00 76.31 83 HIS A N 1
ATOM 687 C CA . HIS A 1 83 ? 11.809 7.892 6.612 1.00 76.31 83 HIS A CA 1
ATOM 688 C C . HIS A 1 83 ? 10.660 8.484 5.778 1.00 76.31 83 HIS A C 1
ATOM 690 O O . HIS A 1 83 ? 10.883 9.135 4.761 1.00 76.31 83 HIS A O 1
ATOM 696 N N . PHE A 1 84 ? 9.408 8.320 6.217 1.00 71.25 84 PHE A N 1
ATOM 697 C CA . PHE A 1 84 ? 8.249 8.915 5.541 1.00 71.25 84 PHE A CA 1
ATOM 698 C C . PHE A 1 84 ? 8.134 10.428 5.763 1.00 71.25 84 PHE A C 1
ATOM 700 O O . PHE A 1 84 ? 7.419 11.102 5.024 1.00 71.25 84 PHE A O 1
ATOM 707 N N . LEU A 1 85 ? 8.852 10.969 6.749 1.00 74.81 85 LEU A N 1
ATOM 708 C CA . LEU A 1 85 ? 8.909 12.403 7.030 1.00 74.81 85 LEU A CA 1
ATOM 709 C C . LEU A 1 85 ? 9.964 13.139 6.190 1.00 74.81 85 LEU A C 1
ATOM 711 O O . LEU A 1 85 ? 10.085 14.360 6.301 1.00 74.81 85 LEU A O 1
ATOM 715 N N . GLU A 1 86 ? 10.712 12.432 5.338 1.00 77.00 86 GLU A N 1
ATOM 716 C CA . GLU A 1 86 ? 11.661 13.057 4.420 1.00 77.00 86 GLU A CA 1
ATOM 717 C C . GLU A 1 86 ? 10.961 14.056 3.475 1.00 77.00 86 GLU A C 1
ATOM 719 O O . GLU A 1 86 ? 9.822 13.818 3.053 1.00 77.00 86 GLU A O 1
ATOM 724 N N . PRO A 1 87 ? 11.628 15.156 3.063 1.00 77.19 87 PRO A N 1
ATOM 725 C CA . PRO A 1 87 ? 11.002 16.238 2.293 1.00 77.19 87 PRO A CA 1
ATOM 726 C C . PRO A 1 87 ? 10.267 15.773 1.030 1.00 77.19 87 PRO A C 1
ATOM 728 O O . PRO A 1 87 ? 9.181 16.253 0.725 1.00 77.19 87 PRO A O 1
ATOM 731 N N . LYS A 1 88 ? 10.821 14.776 0.330 1.00 78.12 88 LYS A N 1
ATOM 732 C CA . LYS A 1 88 ? 10.238 14.197 -0.891 1.00 78.12 88 LYS A CA 1
ATOM 733 C C . LYS A 1 88 ? 8.937 13.420 -0.641 1.00 78.12 88 LYS A C 1
ATOM 735 O O . LYS A 1 88 ? 8.137 13.247 -1.560 1.00 78.12 88 LYS A O 1
ATOM 740 N N . MET A 1 89 ? 8.751 12.911 0.575 1.00 74.12 89 MET A N 1
ATOM 741 C CA . MET A 1 89 ? 7.575 12.145 0.987 1.00 74.12 89 MET A CA 1
ATOM 742 C C . MET A 1 89 ? 6.543 13.004 1.714 1.00 74.12 89 MET A C 1
ATOM 744 O O . MET A 1 89 ? 5.361 12.682 1.640 1.00 74.12 89 MET A O 1
ATOM 748 N N . LYS A 1 90 ? 6.955 14.116 2.334 1.00 76.69 90 LYS A N 1
ATOM 749 C CA . LYS A 1 90 ? 6.093 14.986 3.147 1.00 76.69 90 LYS A CA 1
ATOM 750 C C . LYS A 1 90 ? 4.800 15.416 2.443 1.00 76.69 90 LYS A C 1
ATOM 752 O O . LYS A 1 90 ? 3.747 15.376 3.060 1.00 76.69 90 LYS A O 1
ATOM 757 N N . GLU A 1 91 ? 4.849 15.750 1.153 1.00 80.19 91 GLU A N 1
ATOM 758 C CA . GLU A 1 91 ? 3.653 16.131 0.372 1.00 80.19 91 GLU A CA 1
ATOM 759 C C . GLU A 1 91 ? 2.676 14.968 0.129 1.00 80.19 91 GLU A C 1
ATOM 761 O O . GLU A 1 91 ? 1.491 15.175 -0.126 1.00 80.19 91 GLU A O 1
ATOM 766 N N . LYS A 1 92 ? 3.170 13.729 0.191 1.00 83.88 92 LYS A N 1
ATOM 767 C CA . LYS A 1 92 ? 2.391 12.506 -0.041 1.00 83.88 92 LYS A CA 1
ATOM 768 C C . LYS A 1 92 ? 1.859 11.894 1.250 1.00 83.88 92 LYS A C 1
ATOM 770 O O . LYS A 1 92 ? 1.029 10.989 1.181 1.00 83.88 92 LYS A O 1
ATOM 775 N N . VAL A 1 93 ? 2.334 12.358 2.405 1.00 86.69 93 VAL A N 1
ATOM 776 C CA . VAL A 1 93 ? 1.881 11.893 3.715 1.00 86.69 93 VAL A CA 1
ATOM 777 C C . VAL A 1 93 ? 0.810 12.842 4.233 1.00 86.69 93 VAL A C 1
ATOM 779 O O . VAL A 1 93 ? 1.057 14.024 4.454 1.00 86.69 93 VAL A O 1
ATOM 782 N N . LYS A 1 94 ? -0.390 12.305 4.462 1.00 88.50 94 LYS A N 1
ATOM 783 C CA . LYS A 1 94 ? -1.473 13.012 5.146 1.00 88.50 94 LYS A CA 1
ATOM 784 C C . LYS A 1 94 ? -1.660 12.400 6.529 1.00 88.50 94 LYS A C 1
ATOM 786 O O . LYS A 1 94 ? -1.923 11.205 6.640 1.00 88.50 94 LYS A O 1
ATOM 791 N N . PHE A 1 95 ? -1.526 13.219 7.567 1.00 87.81 95 PHE A N 1
ATOM 792 C CA . PHE A 1 95 ? -1.851 12.821 8.935 1.00 87.81 95 PHE A CA 1
ATOM 793 C C . PHE A 1 95 ? -3.335 13.061 9.180 1.00 87.81 95 PHE A C 1
ATOM 795 O O . PHE A 1 95 ? -3.834 14.157 8.933 1.00 87.81 95 PHE A O 1
ATOM 802 N N . VAL A 1 96 ? -4.032 12.026 9.639 1.00 90.25 96 VAL A N 1
ATOM 803 C CA . VAL A 1 96 ? -5.472 12.060 9.902 1.00 90.25 96 VAL A CA 1
ATOM 804 C C . VAL A 1 96 ? -5.739 11.601 11.327 1.00 90.25 96 VAL A C 1
ATOM 806 O O . VAL A 1 96 ? -5.132 10.646 11.811 1.00 90.25 96 VAL A O 1
ATOM 809 N N . TYR A 1 97 ? -6.654 12.292 11.999 1.00 88.31 97 TYR A N 1
ATOM 810 C CA . TYR A 1 97 ? -7.001 12.047 13.393 1.00 88.31 97 TYR A CA 1
ATOM 811 C C . TYR A 1 97 ? -8.505 11.825 13.544 1.00 88.31 97 TYR A C 1
ATOM 813 O O . TYR A 1 97 ? -9.316 12.544 12.961 1.00 88.31 97 TYR A O 1
ATOM 821 N N . LYS A 1 98 ? -8.890 10.848 14.372 1.00 79.62 98 LYS A N 1
ATOM 822 C CA . LYS A 1 98 ? -10.292 10.440 14.556 1.00 79.62 98 LYS A CA 1
ATOM 823 C C . LYS A 1 98 ? -11.207 11.607 14.949 1.00 79.62 98 LYS A C 1
ATOM 825 O O . LYS A 1 98 ? -12.256 11.784 14.345 1.00 79.62 98 LYS A O 1
ATOM 830 N N . ASN A 1 99 ? -10.777 12.433 15.901 1.00 83.31 99 ASN A N 1
ATOM 831 C CA . ASN A 1 99 ? -11.604 13.493 16.490 1.00 83.31 99 ASN A CA 1
ATOM 832 C C . ASN A 1 99 ? -11.415 14.864 15.816 1.00 83.31 99 ASN A C 1
ATOM 834 O O . ASN A 1 99 ? -11.684 15.895 16.425 1.00 83.31 99 ASN A O 1
ATOM 838 N N . ASN A 1 100 ? -10.915 14.897 14.579 1.00 91.81 100 ASN A N 1
ATOM 839 C CA . ASN A 1 100 ? -10.679 16.129 13.835 1.00 91.81 100 ASN A CA 1
ATOM 840 C C . ASN A 1 100 ? -11.549 16.155 12.570 1.00 91.81 100 ASN A C 1
ATOM 842 O O . ASN A 1 100 ? -11.462 15.264 11.728 1.00 91.81 100 ASN A O 1
ATOM 846 N N . SER A 1 101 ? -12.389 17.182 12.430 1.00 91.06 101 SER A N 1
ATOM 847 C CA . SER A 1 101 ? -13.360 17.280 11.333 1.00 91.06 101 SER A CA 1
ATOM 848 C C . SER A 1 101 ? -12.697 17.366 9.956 1.00 91.06 101 SER A C 1
ATOM 850 O O . SER A 1 101 ? -13.167 16.732 9.015 1.00 91.06 101 SER A O 1
ATOM 852 N N . ASP A 1 102 ? -11.580 18.080 9.828 1.00 93.25 102 ASP A N 1
ATOM 853 C CA . ASP A 1 102 ? -10.851 18.184 8.561 1.00 93.25 102 ASP A CA 1
ATOM 854 C C . ASP A 1 102 ? -10.189 16.858 8.167 1.00 93.25 102 ASP A C 1
ATOM 856 O O . ASP A 1 102 ? -10.220 16.472 7.001 1.00 93.25 102 ASP A O 1
ATOM 860 N N . SER A 1 103 ? -9.697 16.089 9.140 1.00 92.69 103 SER A N 1
ATOM 861 C CA . SER A 1 103 ? -9.204 14.724 8.927 1.00 92.69 103 SER A CA 1
ATOM 862 C C . SER A 1 103 ? -10.305 13.804 8.404 1.00 92.69 103 SER A C 1
ATOM 864 O O . SER A 1 103 ? -10.062 13.017 7.491 1.00 92.69 103 SER A O 1
ATOM 866 N N . GLN A 1 104 ? -11.527 13.932 8.932 1.00 91.38 104 GLN A N 1
ATOM 867 C CA . GLN A 1 104 ? -12.675 13.168 8.439 1.00 91.38 104 GLN A CA 1
ATOM 868 C C . GLN A 1 104 ? -13.059 13.559 7.009 1.00 91.38 104 GLN A C 1
ATOM 870 O O . GLN A 1 104 ? -13.380 12.683 6.209 1.00 91.38 104 GLN A O 1
ATOM 875 N N . LYS A 1 105 ? -12.954 14.843 6.639 1.00 94.00 105 LYS A N 1
ATOM 876 C CA . LYS A 1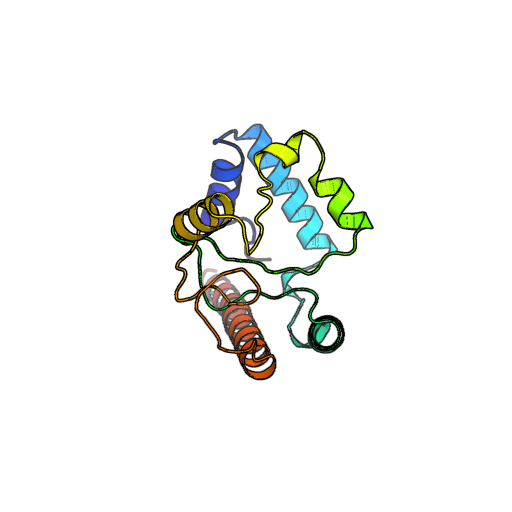 105 ? -13.150 15.275 5.244 1.00 94.00 105 LYS A CA 1
ATOM 877 C C . LYS A 1 105 ? -12.103 14.660 4.317 1.00 94.00 105 LYS A C 1
ATOM 879 O O . LYS A 1 105 ? -12.470 14.147 3.268 1.00 94.00 105 LYS A O 1
ATOM 884 N N . VAL A 1 106 ? -10.828 14.650 4.717 1.00 94.06 106 VAL A N 1
ATOM 885 C CA . VAL A 1 106 ? -9.745 14.023 3.937 1.00 94.06 106 VAL A CA 1
ATOM 886 C C . VAL A 1 106 ? -10.000 12.525 3.744 1.00 94.06 106 VAL A C 1
ATOM 888 O O . VAL A 1 106 ? -9.866 12.017 2.632 1.00 94.06 106 VAL A O 1
ATOM 891 N N . LEU A 1 107 ? -10.402 11.813 4.801 1.00 94.19 107 LEU A N 1
ATOM 892 C CA . LEU A 1 107 ? -10.768 10.398 4.708 1.00 94.19 107 LEU A CA 1
ATOM 893 C C . LEU A 1 107 ? -11.963 10.184 3.774 1.00 94.19 107 LEU A C 1
ATOM 895 O O . LEU A 1 107 ? -11.902 9.312 2.913 1.00 94.19 107 LEU A O 1
ATOM 899 N N . ALA A 1 108 ? -13.011 11.003 3.897 1.00 94.44 108 ALA A N 1
ATOM 900 C CA . ALA A 1 108 ? -14.198 10.933 3.050 1.00 94.44 108 ALA A CA 1
ATOM 901 C C . ALA A 1 108 ? -13.906 11.282 1.583 1.00 94.44 108 ALA A C 1
ATOM 903 O O . ALA A 1 108 ? -14.566 10.765 0.687 1.00 94.44 108 ALA A O 1
ATOM 904 N N . GLU A 1 109 ? -12.937 12.153 1.310 1.00 95.00 109 GLU A N 1
ATOM 905 C CA . GLU A 1 109 ? -12.497 12.485 -0.047 1.00 95.00 109 GLU A CA 1
ATOM 906 C C . GLU A 1 109 ? -11.761 11.305 -0.695 1.00 95.00 109 GLU A C 1
ATOM 908 O O . GLU A 1 109 ? -11.946 11.028 -1.879 1.00 95.00 109 GLU A O 1
ATOM 913 N N . MET A 1 110 ? -10.953 10.578 0.082 1.00 94.38 110 MET A N 1
ATOM 914 C CA . MET A 1 110 ? -10.117 9.490 -0.427 1.00 94.38 110 MET A CA 1
ATOM 915 C C . MET A 1 110 ? -10.831 8.135 -0.455 1.00 94.38 110 MET A C 1
ATOM 917 O O . MET A 1 110 ? -10.624 7.358 -1.387 1.00 94.38 110 MET A O 1
ATOM 921 N N . PHE A 1 111 ? -11.671 7.839 0.535 1.00 96.50 111 PHE A N 1
ATOM 922 C CA . PHE A 1 111 ? -12.231 6.510 0.771 1.00 96.50 111 PHE A CA 1
ATOM 923 C C . PHE A 1 111 ? -13.758 6.514 0.808 1.00 96.50 111 PHE A C 1
ATOM 925 O O . PHE A 1 111 ? -14.410 7.510 1.121 1.00 96.50 111 PHE A O 1
ATOM 932 N N . ASP A 1 112 ? -14.329 5.354 0.502 1.00 96.06 112 ASP A N 1
ATOM 933 C CA . ASP A 1 112 ? -15.710 5.034 0.843 1.00 96.06 112 ASP A CA 1
ATOM 934 C C . ASP A 1 112 ? -15.785 4.719 2.345 1.00 96.06 112 ASP A C 1
ATOM 936 O O . ASP A 1 112 ? -15.227 3.718 2.807 1.00 96.06 112 ASP A O 1
ATOM 940 N N . LEU A 1 113 ? -16.443 5.592 3.113 1.00 94.94 113 LEU A N 1
ATOM 941 C CA . LEU A 1 113 ? -16.517 5.462 4.567 1.00 94.94 113 LEU A CA 1
ATOM 942 C C . LEU A 1 113 ? -17.291 4.216 5.006 1.00 94.94 113 LEU A C 1
ATOM 944 O O . LEU A 1 113 ? -17.026 3.729 6.097 1.00 94.94 113 LEU A O 1
ATOM 948 N N . ASP A 1 114 ? -18.198 3.677 4.188 1.00 95.69 114 ASP A N 1
ATOM 949 C CA . ASP A 1 114 ? -18.939 2.456 4.535 1.00 95.69 114 ASP A CA 1
ATOM 950 C C . ASP A 1 114 ? -18.083 1.199 4.414 1.00 95.69 114 ASP A C 1
ATOM 952 O O . ASP A 1 114 ? -18.350 0.196 5.072 1.00 95.69 114 ASP A O 1
ATOM 956 N N . LYS A 1 115 ? -17.021 1.262 3.607 1.00 94.81 115 LYS A N 1
ATOM 957 C CA . LYS A 1 115 ? -16.062 0.165 3.436 1.00 94.81 115 LYS A CA 1
ATOM 958 C C . LYS A 1 115 ? -14.862 0.305 4.361 1.00 94.81 115 LYS A C 1
ATOM 960 O O . LYS A 1 115 ? -14.356 -0.708 4.845 1.00 94.81 115 LYS A O 1
ATOM 965 N N . LEU A 1 116 ? -14.424 1.542 4.609 1.00 93.69 116 LEU A N 1
ATOM 966 C CA . LEU A 1 116 ? -13.294 1.853 5.477 1.00 93.69 116 LEU A CA 1
ATOM 967 C C . LEU A 1 116 ? -13.559 1.387 6.913 1.00 93.69 116 LEU A C 1
ATOM 969 O O . LEU A 1 116 ? -14.618 1.631 7.491 1.00 93.69 116 LEU A O 1
ATOM 973 N N . GLU A 1 117 ? -12.559 0.747 7.504 1.00 92.06 117 GLU A N 1
ATOM 974 C CA . GLU A 1 117 ? -12.626 0.202 8.856 1.00 92.06 117 GLU A CA 1
ATOM 975 C C . GLU A 1 117 ? -12.752 1.299 9.923 1.00 92.06 117 GLU A C 1
ATOM 977 O O . GLU A 1 117 ? -12.106 2.351 9.870 1.00 92.06 117 GLU A O 1
ATOM 982 N N . SER A 1 118 ? -13.541 1.016 10.957 1.00 91.81 118 SER A N 1
ATOM 983 C CA . SER A 1 118 ? -13.819 1.942 12.060 1.00 91.81 118 SER A CA 1
ATOM 984 C C . SER A 1 118 ? -12.575 2.384 12.838 1.00 91.81 118 SER A C 1
ATOM 986 O O . SER A 1 118 ? -12.487 3.544 13.250 1.00 91.81 118 SER A O 1
ATOM 988 N N . LYS A 1 119 ? -11.558 1.519 12.976 1.00 88.88 119 LYS A N 1
ATOM 989 C CA . LYS A 1 119 ? -10.262 1.880 13.590 1.00 88.88 119 LYS A CA 1
ATOM 990 C C . LYS A 1 119 ? -9.494 2.953 12.807 1.00 88.88 119 LYS A C 1
ATOM 992 O O . LYS A 1 119 ? -8.642 3.622 13.383 1.00 88.88 119 LYS A O 1
ATOM 997 N N . PHE A 1 120 ? -9.824 3.152 11.530 1.00 89.94 120 PHE A N 1
ATOM 998 C CA . PHE A 1 120 ? -9.271 4.205 10.675 1.00 89.94 120 PHE A CA 1
ATOM 999 C C . PHE A 1 120 ? -10.225 5.389 10.472 1.00 89.94 120 PHE A C 1
ATOM 1001 O O . PHE A 1 120 ? -9.924 6.277 9.681 1.00 89.94 120 PHE A O 1
ATOM 1008 N N . GLY A 1 121 ? -11.349 5.435 11.195 1.00 89.62 121 GLY A N 1
ATOM 1009 C CA . GLY A 1 121 ? -12.340 6.511 11.093 1.00 89.62 121 GLY A CA 1
ATOM 1010 C C . GLY A 1 121 ? -13.468 6.250 10.093 1.00 89.62 121 GLY A C 1
ATOM 1011 O O . GLY A 1 121 ? -14.249 7.157 9.829 1.00 89.62 121 GLY A O 1
ATOM 1012 N N . GLY A 1 122 ? -13.579 5.039 9.541 1.00 92.44 122 GLY A N 1
ATOM 1013 C CA . GLY A 1 122 ? -14.731 4.656 8.727 1.00 92.44 122 GLY A CA 1
ATOM 1014 C C . GLY A 1 122 ? -15.937 4.176 9.546 1.00 92.44 122 GLY A C 1
ATOM 1015 O O . GLY A 1 122 ? -15.946 4.216 10.777 1.00 92.44 122 GLY A O 1
ATOM 1016 N N . ARG A 1 123 ? -16.972 3.717 8.844 1.00 94.12 123 ARG A N 1
ATOM 1017 C CA . ARG A 1 123 ? -18.239 3.208 9.395 1.00 94.12 123 ARG A CA 1
ATOM 1018 C C . ARG A 1 123 ? -18.305 1.681 9.410 1.00 94.12 123 ARG A C 1
ATOM 1020 O O . ARG A 1 123 ? -19.210 1.129 10.027 1.00 94.12 123 ARG A O 1
ATOM 1027 N N . ASN A 1 124 ? -17.343 0.995 8.789 1.00 93.50 124 ASN A N 1
ATOM 1028 C CA . ASN A 1 124 ? -17.292 -0.461 8.799 1.00 93.50 124 ASN A CA 1
ATOM 1029 C C . ASN A 1 124 ? -16.840 -0.976 10.175 1.00 93.50 124 ASN A C 1
ATOM 1031 O O . ASN A 1 124 ? -15.689 -0.793 10.589 1.00 93.50 124 ASN A O 1
ATOM 1035 N N . THR A 1 125 ? -17.756 -1.620 10.890 1.00 92.81 125 THR A N 1
ATOM 1036 C CA . THR A 1 125 ? -17.512 -2.227 12.206 1.00 92.81 125 THR A CA 1
ATOM 1037 C C . THR A 1 125 ? -17.058 -3.681 12.123 1.00 92.81 125 THR A C 1
ATOM 1039 O O . THR A 1 125 ? -16.739 -4.264 13.155 1.00 92.81 125 THR A O 1
ATOM 1042 N N . THR A 1 126 ? -16.998 -4.261 10.921 1.00 89.88 126 THR A N 1
ATOM 1043 C CA . THR A 1 126 ? -16.534 -5.635 10.719 1.00 89.88 126 THR A CA 1
ATOM 1044 C C . THR A 1 126 ? -15.079 -5.750 11.155 1.00 89.88 126 THR A C 1
ATOM 1046 O O . THR A 1 126 ? -14.221 -4.990 10.698 1.00 89.88 126 THR A O 1
ATOM 1049 N N . GLU A 1 127 ? -14.794 -6.697 12.046 1.00 85.56 127 GLU A N 1
ATOM 1050 C CA . GLU A 1 127 ? -13.424 -6.978 12.453 1.00 85.56 127 GLU A CA 1
ATOM 1051 C C . GLU A 1 127 ? -12.644 -7.623 11.300 1.00 85.56 127 GLU A C 1
ATOM 1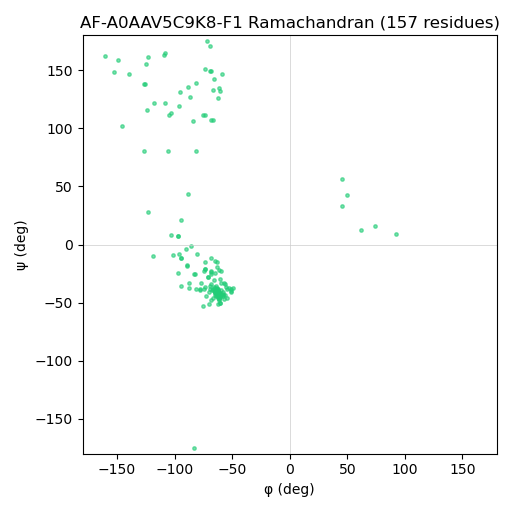053 O O . GLU A 1 127 ? -13.195 -8.328 10.452 1.00 85.56 127 GLU A O 1
ATOM 1058 N N . PHE A 1 128 ? -11.339 -7.362 11.259 1.00 85.62 128 PHE A N 1
ATOM 1059 C CA . PHE A 1 128 ? -10.460 -7.993 10.289 1.00 85.62 128 PHE A CA 1
ATOM 1060 C C . PHE A 1 128 ? -10.364 -9.502 10.558 1.00 85.62 128 PHE A C 1
ATOM 1062 O O . PHE A 1 128 ? -9.708 -9.937 11.507 1.00 85.62 128 PHE A O 1
ATOM 1069 N N . ASP A 1 129 ? -11.000 -10.287 9.691 1.00 88.38 129 ASP A N 1
ATOM 1070 C CA . ASP A 1 129 ? -10.939 -11.744 9.702 1.00 88.38 129 ASP A CA 1
ATOM 1071 C C . ASP A 1 129 ? -9.690 -12.232 8.957 1.00 88.38 129 ASP A C 1
ATOM 1073 O O . ASP A 1 129 ? -9.592 -12.189 7.7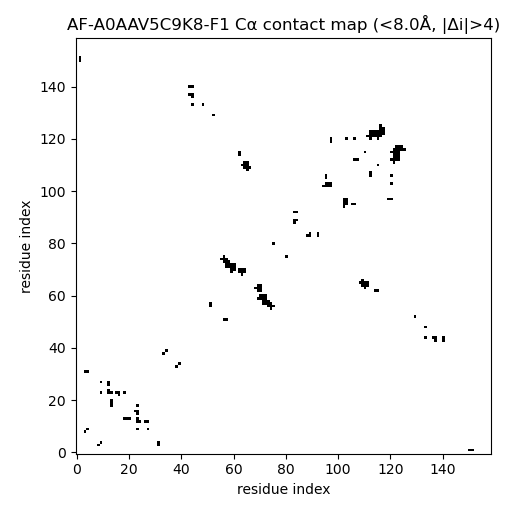24 1.00 88.38 129 ASP A O 1
ATOM 1077 N N . ILE A 1 130 ? -8.721 -12.706 9.735 1.00 85.06 130 ILE A N 1
ATOM 1078 C CA . ILE A 1 130 ? -7.444 -13.190 9.222 1.00 85.06 130 ILE A CA 1
ATOM 1079 C C . ILE A 1 130 ? -7.564 -14.522 8.473 1.00 85.06 130 ILE A C 1
ATOM 1081 O O . ILE A 1 130 ? -6.778 -14.769 7.559 1.00 85.06 130 ILE A O 1
ATOM 1085 N N . VAL A 1 131 ? -8.554 -15.356 8.806 1.00 88.19 131 VAL A N 1
ATOM 1086 C CA . VAL A 1 131 ? -8.798 -16.632 8.120 1.00 88.19 131 VAL A CA 1
ATOM 1087 C C . VAL A 1 131 ? -9.322 -16.341 6.720 1.00 88.19 131 VAL A C 1
ATOM 1089 O O . VAL A 1 131 ? -8.716 -16.768 5.736 1.00 88.19 131 VAL A O 1
ATOM 1092 N N . LYS A 1 132 ? -10.352 -15.493 6.623 1.00 90.75 132 LYS A N 1
ATOM 1093 C CA . LYS A 1 132 ? -10.892 -15.029 5.339 1.00 90.75 132 LYS A CA 1
ATOM 1094 C C . LYS A 1 132 ? -9.827 -14.325 4.491 1.00 90.75 132 LYS A C 1
ATOM 1096 O O . LYS A 1 132 ? -9.751 -14.524 3.277 1.00 90.75 132 LYS A O 1
ATOM 1101 N N . TYR A 1 133 ? -8.984 -13.499 5.114 1.00 90.12 133 TYR A N 1
ATOM 1102 C CA . TYR A 1 133 ? -7.870 -12.854 4.420 1.00 90.12 133 TYR A CA 1
ATOM 1103 C C . TYR A 1 133 ? -6.876 -13.879 3.857 1.00 90.12 133 TYR A C 1
ATOM 1105 O O . TYR A 1 133 ? -6.523 -13.795 2.678 1.00 90.12 133 TYR A O 1
ATOM 1113 N N . ALA A 1 134 ? -6.459 -14.857 4.666 1.00 88.56 134 ALA A N 1
ATOM 1114 C CA . ALA A 1 134 ? -5.521 -15.900 4.265 1.00 88.56 134 ALA A CA 1
ATOM 1115 C C . ALA A 1 134 ? -6.055 -16.744 3.097 1.00 88.56 134 ALA A C 1
ATOM 1117 O O . ALA A 1 134 ? -5.327 -16.999 2.139 1.00 88.56 134 ALA A O 1
ATOM 1118 N N . GLU A 1 135 ? -7.330 -17.133 3.130 1.00 90.56 135 GLU A N 1
ATOM 1119 C CA . GLU A 1 135 ? -7.983 -17.864 2.036 1.00 90.56 135 GLU A CA 1
ATOM 1120 C C . GLU A 1 135 ? -7.962 -17.077 0.723 1.00 90.56 135 GLU A C 1
ATOM 1122 O O . GLU A 1 135 ? -7.637 -17.620 -0.341 1.00 90.56 135 GLU A O 1
ATOM 1127 N N . ARG A 1 136 ? -8.238 -15.770 0.790 1.00 91.50 136 ARG A N 1
ATOM 1128 C CA . ARG A 1 136 ? -8.174 -14.901 -0.387 1.00 91.50 136 ARG A CA 1
ATOM 1129 C C . ARG A 1 136 ? -6.751 -14.798 -0.936 1.00 91.50 136 ARG A C 1
ATOM 1131 O O . ARG A 1 136 ?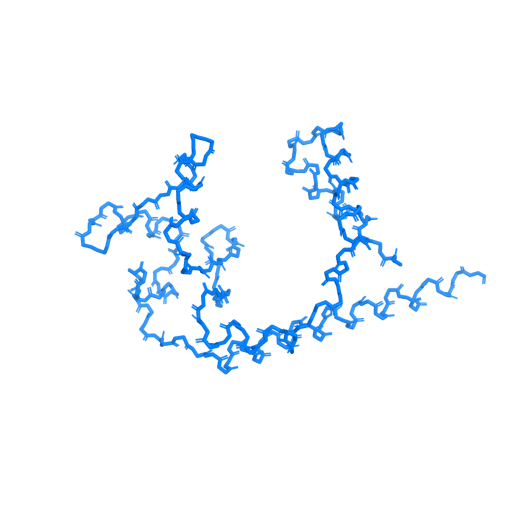 -6.576 -14.863 -2.150 1.00 91.50 136 ARG A O 1
ATOM 1138 N N . MET A 1 137 ? -5.737 -14.681 -0.076 1.00 89.62 137 MET A N 1
ATOM 1139 C CA . MET A 1 137 ? -4.335 -14.640 -0.515 1.00 89.62 137 MET A CA 1
ATOM 1140 C C . MET A 1 137 ? -3.906 -15.952 -1.187 1.00 89.62 137 MET A C 1
ATOM 1142 O O . MET A 1 137 ? -3.352 -15.909 -2.284 1.00 89.62 137 MET A O 1
ATOM 1146 N N . LYS A 1 138 ? -4.267 -17.109 -0.617 1.00 89.31 138 LYS A N 1
ATOM 1147 C CA . LYS A 1 138 ? -4.032 -18.427 -1.239 1.00 89.31 138 LYS A CA 1
ATOM 1148 C C . LYS A 1 138 ? -4.690 -18.547 -2.612 1.00 89.31 138 LYS A C 1
ATOM 1150 O O . LYS A 1 138 ? -4.080 -19.034 -3.562 1.00 89.31 138 LYS A O 1
ATOM 1155 N N . THR A 1 139 ? -5.927 -18.068 -2.737 1.00 90.25 139 THR A N 1
ATOM 1156 C CA . THR A 1 139 ? -6.662 -18.080 -4.011 1.00 90.25 139 THR A CA 1
ATOM 1157 C C . THR A 1 139 ? -5.956 -17.223 -5.069 1.00 90.25 139 THR A C 1
ATOM 1159 O O . THR A 1 139 ? -5.825 -17.628 -6.225 1.00 90.25 139 THR A O 1
ATOM 1162 N N . LEU A 1 140 ? -5.451 -16.046 -4.686 1.00 86.25 140 LEU A N 1
ATOM 1163 C CA . LEU A 1 140 ? -4.708 -15.163 -5.591 1.00 86.25 140 LEU A CA 1
ATOM 1164 C C . LEU A 1 140 ? -3.382 -15.778 -6.058 1.00 86.25 140 LEU A C 1
ATOM 1166 O O . LEU A 1 140 ? -3.023 -15.626 -7.231 1.00 86.25 140 LEU A O 1
ATOM 1170 N N . ASP A 1 141 ? -2.684 -16.500 -5.184 1.00 87.31 141 ASP A N 1
ATOM 1171 C CA . ASP A 1 141 ? -1.460 -17.215 -5.545 1.00 87.31 141 ASP A CA 1
ATOM 1172 C C . ASP A 1 141 ? -1.731 -18.332 -6.552 1.00 87.31 141 ASP A C 1
ATOM 1174 O O . ASP A 1 141 ? -0.986 -18.469 -7.523 1.00 87.31 141 ASP A O 1
ATOM 1178 N N . GLN A 1 142 ? -2.830 -19.074 -6.390 1.00 85.12 142 GLN A N 1
ATOM 1179 C CA . GLN A 1 142 ? -3.240 -20.114 -7.339 1.00 85.12 142 GLN A CA 1
ATOM 1180 C C . GLN A 1 142 ? -3.537 -19.531 -8.725 1.00 85.12 142 GLN A C 1
ATOM 1182 O O . GLN A 1 142 ? -3.028 -20.039 -9.722 1.00 85.12 142 GLN A O 1
ATOM 1187 N N . ILE A 1 143 ? -4.287 -18.424 -8.799 1.00 82.44 143 ILE A N 1
ATOM 1188 C CA . ILE A 1 143 ? -4.579 -17.724 -10.065 1.00 82.44 143 ILE A CA 1
ATOM 1189 C C . ILE A 1 143 ? -3.291 -17.196 -10.712 1.00 82.44 143 ILE A C 1
ATOM 1191 O O . ILE A 1 143 ? -3.140 -17.185 -11.935 1.00 82.44 143 ILE A O 1
ATOM 1195 N N . THR A 1 144 ? -2.354 -16.709 -9.902 1.00 72.81 144 THR A N 1
ATOM 1196 C CA . THR A 1 144 ? -1.087 -16.168 -10.403 1.00 72.81 144 THR A CA 1
ATOM 1197 C C . THR A 1 144 ? -0.149 -17.282 -10.869 1.00 72.81 144 THR A C 1
ATOM 1199 O O . THR A 1 144 ? 0.538 -17.111 -11.876 1.00 72.81 144 THR A O 1
ATOM 1202 N N . GLY A 1 145 ? -0.146 -18.425 -10.181 1.00 65.31 145 GLY A N 1
ATOM 1203 C CA . GLY A 1 145 ? 0.607 -19.622 -10.546 1.00 65.31 145 GLY A CA 1
ATOM 1204 C C . GLY A 1 145 ? 0.066 -20.318 -11.797 1.00 65.31 145 GLY A C 1
ATOM 1205 O O . GLY A 1 145 ? 0.856 -20.699 -12.658 1.00 65.31 145 GLY A O 1
ATOM 1206 N N . SER A 1 146 ? -1.258 -20.418 -11.959 1.00 57.25 146 SER A N 1
ATOM 1207 C CA . SER A 1 146 ? -1.875 -21.025 -13.150 1.00 57.25 146 SER A CA 1
ATOM 1208 C C . SER A 1 146 ? -1.582 -20.227 -14.423 1.00 57.25 146 SER A C 1
ATOM 1210 O O . SER A 1 146 ? -1.156 -20.795 -15.427 1.00 57.25 146 SER A O 1
ATOM 1212 N N . ARG A 1 147 ? -1.635 -18.888 -14.350 1.00 53.88 147 ARG A N 1
ATOM 1213 C CA . ARG A 1 147 ? -1.255 -17.990 -15.459 1.00 53.88 147 ARG A CA 1
ATOM 1214 C C . ARG A 1 147 ? 0.197 -18.148 -15.930 1.00 53.88 147 ARG A C 1
ATOM 1216 O O . ARG A 1 147 ? 0.507 -17.756 -17.053 1.00 53.88 147 ARG A O 1
ATOM 1223 N N . GLN A 1 148 ? 1.094 -18.675 -15.093 1.00 52.41 148 GLN A N 1
ATOM 1224 C CA . GLN A 1 148 ? 2.485 -18.950 -15.480 1.00 52.41 148 GLN A CA 1
ATOM 1225 C C . GLN A 1 148 ? 2.644 -20.289 -16.218 1.00 52.41 148 GLN A C 1
ATOM 1227 O O . GLN A 1 148 ? 3.581 -20.428 -17.002 1.00 52.41 148 GLN A O 1
ATOM 1232 N N . HIS A 1 149 ? 1.743 -21.253 -16.002 1.00 43.97 149 HIS A N 1
ATOM 1233 C CA . HIS A 1 149 ? 1.729 -22.530 -16.726 1.00 43.97 149 HIS A CA 1
ATOM 1234 C C . HIS A 1 149 ? 1.124 -22.391 -18.131 1.00 43.97 149 HIS A C 1
ATOM 1236 O O . HIS A 1 149 ? 1.650 -22.955 -19.095 1.00 43.97 149 HIS A O 1
ATOM 1242 N N . ASP A 1 150 ? 0.083 -21.571 -18.274 1.00 42.91 150 ASP A N 1
ATOM 1243 C CA . ASP A 1 150 ? -0.577 -21.354 -19.566 1.00 42.91 150 ASP A CA 1
ATOM 1244 C C . ASP A 1 150 ? 0.322 -20.590 -20.554 1.00 42.91 150 ASP A C 1
ATOM 1246 O O . ASP A 1 150 ? 0.337 -20.887 -21.746 1.00 42.91 150 ASP A O 1
ATOM 1250 N N . SER A 1 151 ? 1.155 -19.659 -20.071 1.00 45.38 151 SER A N 1
ATOM 1251 C CA . SER A 1 151 ? 2.106 -18.926 -20.923 1.00 45.38 151 SER A CA 1
ATOM 1252 C C . SER A 1 151 ? 3.310 -19.764 -21.372 1.00 45.38 151 SER A C 1
ATOM 1254 O O . SER A 1 151 ? 3.936 -19.437 -22.383 1.00 45.38 151 SER A O 1
ATOM 1256 N N . ALA A 1 152 ? 3.633 -20.848 -20.659 1.00 44.34 152 ALA A N 1
ATOM 1257 C CA . ALA A 1 152 ? 4.676 -21.792 -21.058 1.00 44.34 152 ALA A CA 1
ATOM 1258 C C . ALA A 1 152 ? 4.200 -22.740 -22.173 1.00 44.34 152 ALA A C 1
ATOM 1260 O O . ALA A 1 152 ? 4.983 -23.088 -23.054 1.00 44.34 152 ALA A O 1
ATOM 1261 N N . THR A 1 153 ? 2.913 -23.100 -22.179 1.00 38.41 153 THR A N 1
ATOM 1262 C CA . THR A 1 153 ? 2.336 -24.043 -23.152 1.00 38.41 153 THR A CA 1
ATOM 1263 C C . THR A 1 153 ? 2.169 -23.404 -24.537 1.00 38.41 153 THR A C 1
ATOM 1265 O O . THR A 1 153 ? 2.503 -24.021 -25.547 1.00 38.41 153 THR A O 1
ATOM 1268 N N . THR A 1 154 ? 1.780 -22.127 -24.616 1.00 40.28 154 THR A N 1
ATOM 1269 C CA . THR A 1 154 ? 1.629 -21.418 -25.905 1.00 40.28 154 THR A CA 1
ATOM 1270 C C . THR A 1 154 ? 2.964 -21.177 -26.621 1.00 40.28 154 THR A C 1
ATOM 1272 O O . THR A 1 154 ? 2.997 -21.051 -27.841 1.00 40.28 154 THR A O 1
ATOM 1275 N N . SER A 1 155 ? 4.085 -21.160 -25.891 1.00 40.38 155 SER A N 1
ATOM 1276 C CA . SER A 1 155 ? 5.418 -20.960 -26.478 1.00 40.38 155 SER A CA 1
ATOM 1277 C C . SER A 1 155 ? 6.019 -22.231 -27.099 1.00 40.38 155 SER A C 1
ATOM 1279 O O . SER A 1 155 ? 7.054 -22.141 -27.751 1.00 40.38 155 SER A O 1
ATOM 1281 N N . SER A 1 156 ? 5.390 -23.396 -26.904 1.00 38.38 156 SER A N 1
ATOM 1282 C CA . SER A 1 156 ? 5.796 -24.691 -27.475 1.00 38.38 156 SER A CA 1
ATOM 1283 C C . SER A 1 156 ? 5.036 -25.051 -28.761 1.00 38.38 156 SER A C 1
ATOM 1285 O O . SER A 1 156 ? 5.396 -26.031 -29.406 1.00 38.38 156 SER A O 1
ATOM 1287 N N . ALA A 1 157 ? 4.002 -24.292 -29.138 1.00 36.38 157 ALA A N 1
ATOM 1288 C CA . ALA A 1 157 ? 3.174 -24.562 -30.320 1.00 36.38 157 ALA A CA 1
ATOM 1289 C C . ALA A 1 157 ? 3.588 -23.755 -31.568 1.00 36.38 157 ALA A C 1
ATOM 1291 O O . ALA A 1 157 ? 2.892 -23.783 -32.579 1.00 36.38 157 ALA A O 1
ATOM 1292 N N . ILE A 1 158 ? 4.707 -23.028 -31.501 1.00 44.56 158 ILE A N 1
ATOM 1293 C CA . ILE A 1 158 ? 5.296 -22.319 -32.641 1.00 44.56 158 ILE A CA 1
ATOM 1294 C C . ILE A 1 158 ? 6.756 -22.765 -32.755 1.00 44.56 158 ILE A C 1
ATOM 1296 O O . ILE A 1 158 ? 7.651 -22.099 -32.243 1.00 44.56 158 ILE A O 1
ATOM 1300 N N . ASN A 1 159 ? 6.960 -23.932 -33.360 1.00 35.62 159 ASN A N 1
ATOM 1301 C CA . ASN A 1 159 ? 8.186 -24.364 -34.032 1.00 35.62 159 ASN A CA 1
ATOM 1302 C C . ASN A 1 159 ? 7.785 -25.325 -35.149 1.00 35.62 159 ASN A C 1
ATOM 1304 O O . ASN A 1 159 ? 6.984 -26.239 -34.852 1.00 35.62 159 ASN A O 1
#

Foldseek 3Di:
DPPCPDPVNLVVLCVVVVNPPVRSVVVVVVVVVVCVVVVCLPDALVNCCVPCVVVVAKAWDPDAWPVRHTDIDGDDDPVVVVVCVPPVNVVVDDDADQPDPVSLVVCVNTHDLCRDDVVSNGPPPDDDDPVVRSVVRNVVSVVSVVVVVVSVVVVVVPD

Organism: NCBI:txid191504